Protein AF-A0A0Q0S7L9-F1 (afdb_monomer_lite)

Radius of gyration: 13.36 Å; chains: 1; bounding box: 43×23×29 Å

Secondary structure (DSSP, 8-state):
-----------SHHHHHTT--TT--EEEEEETTEEEEEE-----

pLDDT: mean 84.19, std 12.02, range [46.38, 95.69]

InterPro domains:
  IPR014944 Toxin SymE-like [PF08845] (4-38)

Structure (mmCIF, N/CA/C/O backbone):
data_AF-A0A0Q0S7L9-F1
#
_entry.id   AF-A0A0Q0S7L9-F1
#
loop_
_atom_site.group_PDB
_atom_site.id
_atom_site.type_symbol
_atom_site.label_atom_id
_atom_site.label_alt_id
_at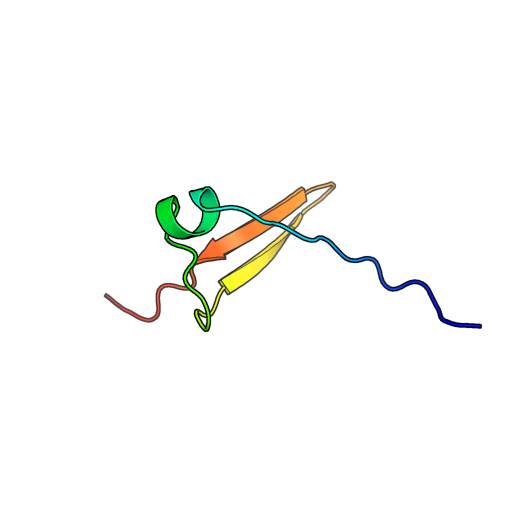om_site.label_comp_id
_atom_site.label_asym_id
_atom_site.label_entity_id
_atom_site.label_seq_id
_atom_site.pdbx_PDB_ins_code
_atom_site.Cartn_x
_atom_site.Cartn_y
_atom_site.Cartn_z
_atom_site.occupancy
_atom_site.B_iso_or_equiv
_atom_site.auth_seq_id
_atom_site.auth_comp_id
_atom_site.auth_asym_id
_atom_site.auth_atom_id
_atom_site.pdbx_PDB_model_num
ATOM 1 N N . MET A 1 1 ? -19.730 -23.209 6.927 1.00 60.19 1 MET A N 1
ATOM 2 C CA . MET A 1 1 ? -19.842 -21.788 6.520 1.00 60.19 1 MET A CA 1
ATOM 3 C C . MET A 1 1 ? -18.421 -21.266 6.370 1.00 60.19 1 MET A C 1
ATOM 5 O O . MET A 1 1 ? -17.671 -21.475 7.316 1.00 60.19 1 MET A O 1
ATOM 9 N N . PRO A 1 2 ? -17.988 -20.704 5.228 1.00 64.69 2 PRO A N 1
ATOM 10 C CA . PRO A 1 2 ? -16.606 -20.253 5.108 1.00 64.69 2 PRO A CA 1
ATOM 11 C C . PRO A 1 2 ? -16.380 -19.074 6.060 1.00 64.69 2 PRO A C 1
ATOM 13 O O . PRO A 1 2 ? -17.048 -18.043 5.962 1.00 64.69 2 PRO A O 1
ATOM 16 N N . THR A 1 3 ? -15.467 -19.250 7.010 1.00 58.94 3 THR A N 1
ATOM 17 C CA . THR A 1 3 ? -14.902 -18.173 7.822 1.00 58.94 3 THR A CA 1
ATOM 18 C C . THR A 1 3 ? -14.256 -17.178 6.862 1.00 58.94 3 THR A C 1
ATOM 20 O O . THR A 1 3 ? -13.347 -17.525 6.113 1.00 58.94 3 THR A O 1
ATOM 23 N N . LYS A 1 4 ? -14.788 -15.952 6.798 1.00 73.38 4 LYS A N 1
ATOM 24 C CA . LYS A 1 4 ? -14.289 -14.909 5.894 1.00 73.38 4 LYS A CA 1
ATOM 25 C C . LYS A 1 4 ? -12.912 -14.466 6.380 1.00 73.38 4 LYS A C 1
ATOM 27 O O . LYS A 1 4 ? -12.810 -13.575 7.216 1.00 73.38 4 LYS A O 1
ATOM 32 N N . ILE A 1 5 ? -11.866 -15.120 5.888 1.00 79.00 5 ILE A N 1
ATOM 33 C CA . ILE A 1 5 ? -10.494 -14.654 6.066 1.00 79.00 5 ILE A CA 1
ATOM 34 C C . ILE A 1 5 ? -10.428 -13.253 5.436 1.00 79.00 5 ILE A C 1
ATOM 36 O O . ILE A 1 5 ? -10.880 -13.094 4.297 1.00 79.00 5 ILE A O 1
ATOM 40 N N . PRO A 1 6 ? -9.953 -12.224 6.156 1.00 78.50 6 PRO A N 1
ATOM 41 C CA . PRO A 1 6 ? -9.802 -10.896 5.580 1.00 78.50 6 PRO A CA 1
ATOM 42 C C . PRO A 1 6 ? -8.796 -10.943 4.423 1.00 78.50 6 PRO A C 1
ATOM 44 O O . PRO A 1 6 ? -7.726 -11.533 4.545 1.00 78.50 6 PRO A O 1
ATOM 47 N N . VAL A 1 7 ? -9.149 -10.322 3.295 1.00 82.25 7 VAL A N 1
ATOM 48 C CA . VAL A 1 7 ? -8.306 -10.258 2.092 1.00 82.25 7 VAL A CA 1
ATOM 49 C C . VAL A 1 7 ? -8.141 -8.804 1.675 1.00 82.25 7 VAL A C 1
ATOM 51 O O . VAL A 1 7 ? -9.126 -8.081 1.534 1.00 82.25 7 VAL A O 1
ATOM 54 N N . ILE A 1 8 ? -6.897 -8.401 1.427 1.00 85.56 8 ILE A N 1
ATOM 55 C CA . ILE A 1 8 ? -6.546 -7.121 0.810 1.00 85.56 8 ILE A CA 1
ATOM 56 C C . ILE A 1 8 ? -6.052 -7.425 -0.606 1.00 85.56 8 ILE A C 1
ATOM 58 O O . ILE A 1 8 ? -5.166 -8.260 -0.782 1.00 85.56 8 ILE A O 1
ATOM 62 N N . ARG A 1 9 ? -6.634 -6.773 -1.619 1.00 88.44 9 ARG A N 1
ATOM 63 C CA . ARG A 1 9 ? -6.183 -6.850 -3.017 1.00 88.44 9 ARG A CA 1
ATOM 64 C C . ARG A 1 9 ? -5.654 -5.487 -3.442 1.00 88.44 9 ARG A C 1
ATOM 66 O O . ARG A 1 9 ? -6.376 -4.499 -3.349 1.00 88.44 9 ARG A O 1
ATOM 73 N N . LEU A 1 10 ? -4.404 -5.443 -3.889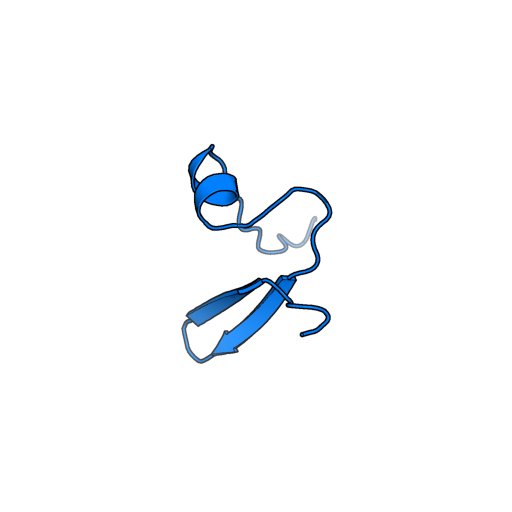 1.00 87.69 10 LEU A N 1
ATOM 74 C CA . LEU A 1 10 ? -3.775 -4.258 -4.463 1.00 87.69 10 LEU A CA 1
ATOM 75 C C . LEU A 1 10 ? -3.530 -4.539 -5.945 1.00 87.69 10 LEU A C 1
ATOM 77 O O . LEU A 1 10 ? -2.899 -5.536 -6.284 1.00 87.69 10 LEU A O 1
ATOM 81 N N . GLU A 1 11 ? -4.027 -3.671 -6.822 1.00 87.31 11 GLU A N 1
ATOM 82 C CA . GLU A 1 11 ? -3.935 -3.846 -8.273 1.00 87.31 11 GLU A CA 1
ATOM 83 C C . GLU A 1 11 ? -3.454 -2.552 -8.946 1.00 87.31 11 GLU A C 1
ATOM 85 O O . GLU A 1 11 ? -3.739 -1.439 -8.492 1.00 87.31 11 GLU A O 1
ATOM 90 N N . GLY A 1 12 ? -2.723 -2.694 -10.055 1.00 89.44 12 GLY A N 1
ATOM 91 C CA . GLY A 1 12 ? -2.341 -1.585 -10.930 1.00 89.44 12 GLY A CA 1
ATOM 92 C C . GLY A 1 12 ? -0.840 -1.458 -11.193 1.00 89.44 12 GLY A C 1
ATOM 93 O O . GLY A 1 12 ? 0.010 -1.909 -10.429 1.00 89.44 12 GLY A O 1
ATOM 94 N N . LYS A 1 13 ? -0.504 -0.765 -12.292 1.00 90.06 13 LYS A N 1
ATOM 95 C CA . LYS A 1 13 ? 0.886 -0.565 -12.755 1.00 90.06 13 LYS A CA 1
ATOM 96 C C . LYS A 1 13 ? 1.768 0.195 -11.753 1.00 90.06 13 LYS A C 1
ATOM 98 O O . LYS A 1 13 ? 2.986 0.192 -11.901 1.00 90.06 13 LYS A O 1
ATOM 103 N N . TRP A 1 14 ? 1.170 0.874 -10.774 1.00 91.56 14 TRP A N 1
ATOM 104 C CA . TRP A 1 14 ? 1.888 1.628 -9.748 1.00 91.56 14 TRP A CA 1
ATOM 105 C C . TRP A 1 14 ? 2.661 0.715 -8.787 1.00 91.56 14 TRP A C 1
ATOM 107 O O . TRP A 1 14 ? 3.739 1.108 -8.364 1.00 91.56 14 TRP A O 1
ATOM 117 N N . LEU A 1 15 ? 2.193 -0.513 -8.527 1.00 89.75 15 LEU A N 1
ATOM 118 C CA . LEU A 1 15 ? 2.895 -1.476 -7.665 1.00 89.75 15 LEU A CA 1
ATOM 119 C C . LEU A 1 15 ? 4.281 -1.816 -8.218 1.00 89.75 15 LEU A C 1
ATOM 121 O O . 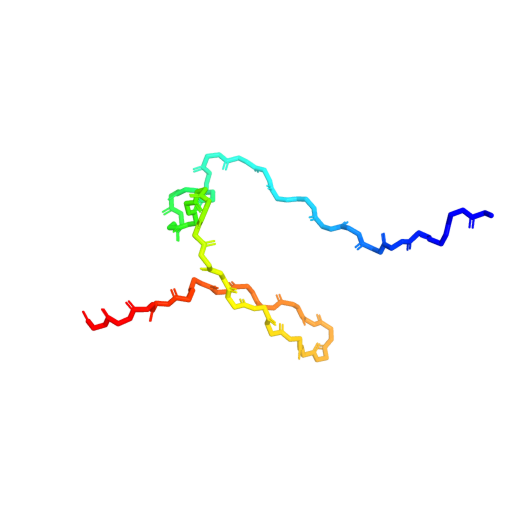LEU A 1 15 ? 5.280 -1.681 -7.518 1.00 89.75 15 LEU A O 1
ATOM 125 N N . LYS A 1 16 ? 4.352 -2.117 -9.520 1.00 89.31 16 LYS A N 1
ATOM 126 C CA . LYS A 1 16 ? 5.624 -2.330 -10.219 1.00 89.31 16 LYS A CA 1
ATOM 127 C C . LYS A 1 16 ? 6.514 -1.084 -10.196 1.00 89.31 16 LYS A C 1
ATOM 129 O O . LYS A 1 16 ? 7.720 -1.199 -10.023 1.00 89.31 16 LYS A O 1
ATOM 134 N N . LYS A 1 17 ? 5.933 0.116 -10.342 1.00 90.94 17 LYS A N 1
ATOM 135 C CA . LYS A 1 17 ? 6.685 1.385 -10.248 1.00 90.94 17 LYS A CA 1
ATOM 136 C C . LYS A 1 17 ? 7.245 1.645 -8.845 1.00 90.94 17 LYS A C 1
ATOM 138 O O . LYS A 1 17 ? 8.268 2.306 -8.739 1.00 90.94 17 LYS A O 1
ATOM 143 N N . LEU A 1 18 ? 6.592 1.132 -7.803 1.00 90.69 18 LEU A N 1
ATOM 144 C CA . LEU A 1 18 ? 7.089 1.160 -6.425 1.00 90.69 18 LEU A CA 1
ATOM 145 C C . LEU A 1 18 ? 8.129 0.069 -6.127 1.00 90.69 18 LEU A C 1
ATOM 147 O O . LEU A 1 18 ? 8.654 0.036 -5.022 1.00 90.69 18 LEU A O 1
ATOM 151 N N . GLY A 1 19 ? 8.423 -0.814 -7.085 1.00 89.00 19 GLY A N 1
ATOM 152 C CA . GLY A 1 19 ? 9.380 -1.910 -6.924 1.00 89.00 19 GLY A CA 1
ATOM 153 C C . GLY A 1 19 ? 8.763 -3.239 -6.483 1.00 89.00 19 GLY A C 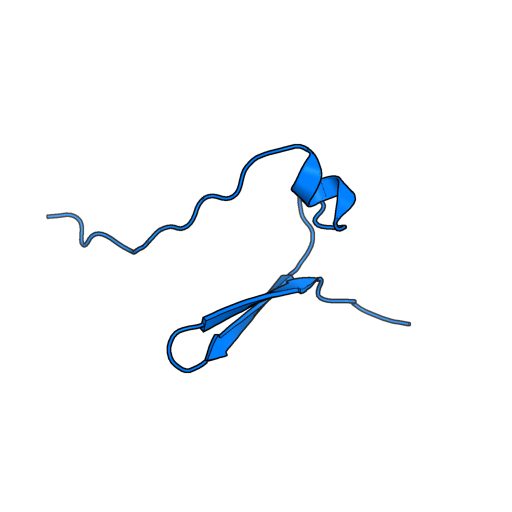1
ATOM 154 O O . GLY A 1 19 ? 9.492 -4.208 -6.300 1.00 89.00 19 GLY A O 1
ATOM 155 N N . PHE A 1 20 ? 7.437 -3.333 -6.339 1.00 90.31 20 PHE A N 1
ATOM 156 C CA . PHE A 1 20 ? 6.771 -4.614 -6.092 1.00 90.31 20 PHE A CA 1
ATOM 157 C C . PHE A 1 20 ? 6.633 -5.381 -7.405 1.00 90.31 20 PHE A C 1
ATOM 159 O O . PHE A 1 20 ? 5.737 -5.110 -8.211 1.00 90.31 20 PHE A O 1
ATOM 166 N N . ASN A 1 21 ? 7.541 -6.327 -7.625 1.00 89.00 21 ASN A N 1
ATOM 167 C CA . ASN A 1 21 ? 7.515 -7.212 -8.783 1.00 89.00 21 ASN A CA 1
ATOM 168 C C . ASN A 1 21 ? 6.807 -8.533 -8.457 1.00 89.00 21 ASN A C 1
ATOM 170 O O . ASN A 1 21 ? 6.775 -8.984 -7.313 1.00 89.00 21 ASN A O 1
ATOM 174 N N . GLU A 1 22 ? 6.233 -9.165 -9.478 1.00 86.12 22 GLU A N 1
ATOM 175 C CA . GLU A 1 22 ? 5.616 -10.485 -9.339 1.00 86.12 22 GLU A CA 1
ATOM 176 C C . GLU A 1 22 ? 6.667 -11.531 -8.943 1.00 86.12 22 GLU A C 1
ATOM 178 O O . GLU A 1 22 ? 7.776 -11.538 -9.473 1.00 86.12 22 GLU A O 1
ATOM 183 N N . GLY A 1 23 ? 6.320 -12.412 -7.999 1.00 85.38 23 GLY A N 1
ATOM 184 C CA . GLY A 1 23 ? 7.225 -13.447 -7.480 1.00 85.38 23 GLY A CA 1
ATOM 185 C C . GLY A 1 23 ? 8.264 -12.959 -6.462 1.00 85.38 23 GLY A C 1
ATOM 186 O O . GLY A 1 23 ? 9.020 -13.774 -5.943 1.00 85.38 23 GLY A O 1
ATOM 187 N N . GLN A 1 24 ? 8.295 -11.660 -6.151 1.00 85.88 24 GLN A N 1
ATOM 188 C CA . GLN A 1 24 ? 9.200 -11.082 -5.159 1.00 85.88 24 GLN A CA 1
ATOM 189 C C . GLN A 1 24 ? 8.736 -11.390 -3.730 1.00 85.88 24 GLN A C 1
ATOM 191 O O . GLN A 1 24 ? 7.538 -11.361 -3.437 1.00 85.88 24 GLN A O 1
ATOM 196 N N . MET A 1 25 ? 9.688 -11.640 -2.829 1.00 88.81 25 MET A N 1
ATOM 197 C CA . MET A 1 25 ? 9.391 -11.738 -1.401 1.00 88.81 25 MET A CA 1
ATOM 198 C C . MET A 1 25 ? 9.145 -10.346 -0.813 1.00 88.81 25 MET A C 1
ATOM 200 O O . MET A 1 25 ? 9.760 -9.350 -1.199 1.00 88.81 25 MET A O 1
ATOM 204 N N . ILE A 1 26 ? 8.197 -10.278 0.113 1.00 89.94 26 ILE A N 1
ATOM 205 C CA . ILE A 1 26 ? 7.848 -9.060 0.835 1.00 89.94 26 ILE A CA 1
ATOM 206 C C . ILE A 1 26 ? 7.830 -9.368 2.321 1.00 89.94 26 ILE A C 1
ATOM 208 O O . ILE A 1 26 ? 7.469 -10.472 2.732 1.00 89.94 26 ILE A O 1
ATOM 212 N N . ASN A 1 27 ? 8.147 -8.361 3.120 1.00 91.50 27 ASN A N 1
ATOM 213 C CA . ASN A 1 27 ? 7.916 -8.400 4.548 1.00 91.50 27 ASN A CA 1
ATOM 214 C C . ASN A 1 27 ? 6.605 -7.674 4.877 1.00 91.50 27 ASN A C 1
ATOM 216 O O . ASN A 1 27 ? 6.306 -6.612 4.324 1.00 91.50 27 ASN A O 1
ATOM 220 N N . VAL A 1 28 ? 5.814 -8.259 5.776 1.00 90.88 28 VAL A N 1
ATOM 221 C CA . VAL A 1 28 ? 4.535 -7.697 6.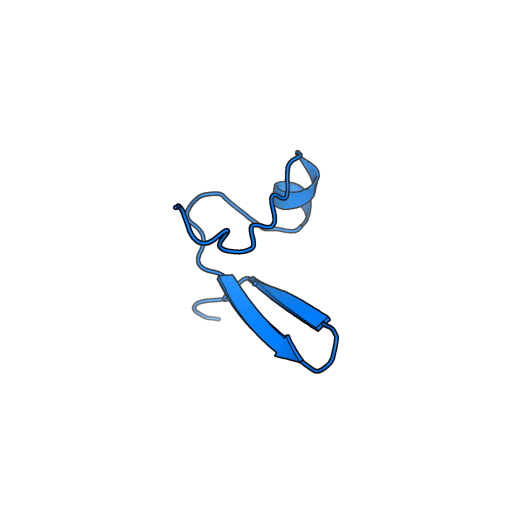220 1.00 90.88 28 VAL A CA 1
ATOM 222 C C . VAL A 1 28 ? 4.550 -7.593 7.737 1.00 90.88 28 VAL A C 1
ATOM 224 O O . VAL A 1 28 ? 4.403 -8.590 8.443 1.00 90.88 28 VAL A O 1
ATOM 227 N N . THR A 1 29 ? 4.684 -6.368 8.234 1.00 93.50 29 THR A N 1
ATOM 228 C CA . THR A 1 29 ? 4.672 -6.061 9.667 1.00 93.50 29 THR A CA 1
ATOM 229 C C . THR A 1 29 ? 3.311 -5.503 10.069 1.00 93.50 29 THR A C 1
ATOM 231 O O . THR A 1 29 ? 2.694 -4.728 9.333 1.00 93.50 29 THR A O 1
ATOM 234 N N . GLN A 1 30 ? 2.836 -5.892 11.251 1.00 92.75 30 GLN A N 1
ATOM 235 C CA . GLN A 1 30 ? 1.572 -5.420 11.812 1.00 92.75 30 GLN A CA 1
ATOM 236 C C . GLN A 1 30 ? 1.845 -4.547 13.037 1.00 92.75 30 GLN A C 1
ATOM 238 O O . GLN A 1 30 ? 2.561 -4.959 13.948 1.00 92.75 30 GLN A O 1
ATOM 243 N N . GLU A 1 31 ? 1.239 -3.363 13.074 1.00 95.12 31 GLU A N 1
ATOM 244 C CA . GLU A 1 31 ? 1.234 -2.468 14.235 1.00 95.12 31 GLU A CA 1
ATOM 245 C C . GLU A 1 31 ? -0.215 -2.108 14.599 1.00 95.12 31 GLU A C 1
ATOM 247 O O . GLU A 1 31 ? -1.160 -2.438 13.875 1.00 95.12 31 GLU A O 1
ATOM 252 N N . ILE A 1 32 ? -0.419 -1.396 15.714 1.00 95.69 32 ILE A N 1
ATOM 253 C CA . ILE A 1 32 ? -1.754 -0.932 16.119 1.00 95.69 32 ILE A CA 1
ATOM 254 C C . ILE A 1 32 ? -2.362 -0.095 14.983 1.00 95.69 32 ILE A C 1
ATOM 256 O O . ILE A 1 32 ? -1.869 0.982 14.648 1.00 95.69 32 ILE A O 1
ATOM 260 N N . ASN A 1 33 ? -3.458 -0.597 14.408 1.00 93.62 33 ASN A N 1
ATOM 261 C CA . ASN A 1 33 ? -4.197 0.006 13.295 1.00 93.62 33 ASN A CA 1
ATOM 262 C C . ASN A 1 33 ? -3.392 0.187 11.990 1.00 93.62 33 ASN A C 1
ATOM 264 O O . ASN A 1 33 ? -3.772 1.020 11.163 1.00 93.62 33 ASN A O 1
ATOM 268 N N . ARG A 1 34 ? -2.293 -0.557 11.778 1.00 93.94 34 ARG A N 1
ATOM 269 C CA . ARG A 1 34 ? -1.461 -0.435 10.567 1.00 93.94 34 ARG A CA 1
ATOM 270 C C . ARG A 1 34 ? -0.956 -1.785 10.060 1.00 93.94 34 ARG A C 1
ATOM 272 O O . ARG A 1 34 ? -0.559 -2.649 10.835 1.00 93.94 34 ARG A O 1
ATOM 279 N N . LEU A 1 35 ? -0.916 -1.915 8.736 1.00 92.69 35 LEU A N 1
ATOM 280 C CA . LEU A 1 35 ? -0.206 -2.972 8.020 1.00 92.69 35 LEU A CA 1
ATOM 281 C C . LEU A 1 35 ? 0.868 -2.309 7.164 1.00 92.69 35 LEU A C 1
ATOM 283 O O . LEU A 1 35 ? 0.556 -1.444 6.345 1.00 92.69 35 LEU A O 1
ATOM 287 N N . ILE A 1 36 ? 2.120 -2.697 7.375 1.00 92.75 36 ILE A N 1
ATOM 288 C CA . ILE A 1 36 ? 3.276 -2.144 6.676 1.00 92.75 36 ILE A CA 1
ATOM 289 C C . ILE A 1 36 ? 3.824 -3.246 5.775 1.00 92.75 36 ILE A C 1
ATOM 291 O O . ILE A 1 36 ? 4.249 -4.290 6.264 1.00 92.75 36 ILE A O 1
ATOM 295 N N . ILE A 1 37 ? 3.779 -3.015 4.463 1.00 92.50 37 ILE A N 1
ATOM 296 C CA . ILE A 1 37 ? 4.282 -3.942 3.449 1.00 92.50 37 ILE A CA 1
ATOM 297 C C . ILE A 1 37 ? 5.555 -3.344 2.860 1.00 92.50 37 ILE A C 1
ATOM 299 O O . ILE A 1 37 ? 5.514 -2.259 2.277 1.00 92.50 37 ILE A O 1
ATOM 303 N N . THR A 1 38 ? 6.671 -4.048 2.996 1.00 92.44 38 THR A N 1
ATOM 304 C CA . THR A 1 38 ? 7.973 -3.633 2.468 1.00 92.44 38 THR A CA 1
ATOM 305 C C . THR A 1 38 ? 8.553 -4.710 1.569 1.00 92.44 38 THR A C 1
ATOM 307 O O . THR A 1 38 ? 8.268 -5.894 1.726 1.00 92.44 38 THR A O 1
ATOM 310 N N . ILE A 1 39 ? 9.373 -4.295 0.612 1.00 91.12 39 ILE A N 1
ATOM 311 C CA . ILE A 1 39 ? 10.154 -5.213 -0.214 1.00 91.12 39 ILE A CA 1
ATOM 312 C C . ILE A 1 39 ? 11.234 -5.828 0.678 1.00 91.12 39 ILE A C 1
ATOM 314 O O . ILE A 1 39 ? 11.917 -5.090 1.387 1.00 91.12 39 ILE A O 1
ATOM 318 N N . ASP A 1 40 ? 11.329 -7.159 0.687 1.00 82.06 40 ASP A N 1
ATOM 319 C CA . ASP A 1 40 ? 12.389 -7.863 1.407 1.00 82.06 40 ASP A CA 1
ATOM 320 C C . ASP A 1 40 ? 13.643 -7.838 0.530 1.00 82.06 40 ASP A C 1
ATOM 322 O O . ASP A 1 40 ? 13.708 -8.496 -0.511 1.00 82.06 40 ASP A O 1
ATOM 326 N N . ASP A 1 41 ? 14.586 -6.973 0.885 1.00 72.19 41 ASP A N 1
ATOM 327 C CA . ASP A 1 41 ? 15.840 -6.815 0.161 1.00 72.19 41 ASP A CA 1
ATOM 328 C C . ASP A 1 41 ? 16.793 -7.932 0.611 1.00 72.19 41 ASP A C 1
ATOM 330 O O . ASP A 1 41 ? 17.528 -7.796 1.594 1.00 72.19 41 ASP A O 1
ATOM 334 N N . LEU A 1 42 ? 16.722 -9.094 -0.051 1.00 58.00 42 LEU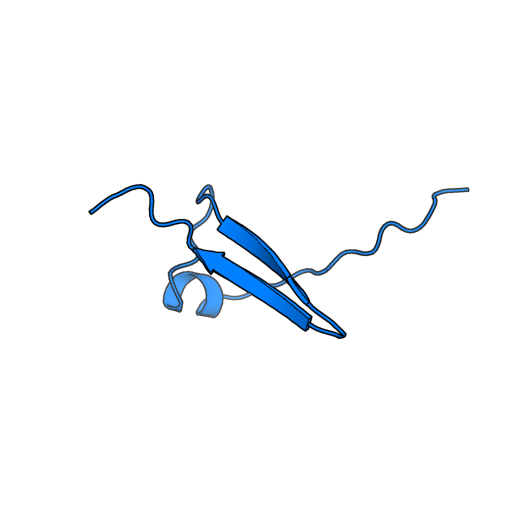 A N 1
ATOM 335 C CA . LEU A 1 42 ? 17.724 -10.153 0.099 1.00 58.00 42 LEU A CA 1
ATOM 336 C C . LEU A 1 42 ? 19.045 -9.690 -0.546 1.00 58.00 42 LEU A C 1
ATOM 338 O O . LEU A 1 42 ? 19.397 -10.093 -1.650 1.00 58.00 42 LEU A O 1
ATOM 342 N N . GLU A 1 43 ? 19.759 -8.887 0.239 1.00 55.16 43 GLU A N 1
ATOM 343 C CA . GLU A 1 43 ? 21.180 -8.535 0.200 1.00 55.16 43 GLU A CA 1
ATOM 344 C C . GLU A 1 43 ? 21.719 -7.510 -0.827 1.00 55.16 43 GLU A C 1
ATOM 346 O O . GLU A 1 43 ? 21.928 -7.810 -2.001 1.00 55.16 43 GLU A O 1
ATOM 351 N N . LYS A 1 44 ? 22.223 -6.427 -0.203 1.00 46.38 44 LYS A N 1
ATOM 352 C CA . LYS A 1 44 ? 23.492 -5.683 -0.402 1.00 46.38 44 LYS A CA 1
ATOM 353 C C . LYS A 1 44 ? 23.521 -4.463 -1.317 1.00 46.38 44 LYS A C 1
ATOM 355 O O . LYS A 1 44 ? 23.579 -4.609 -2.555 1.00 46.38 44 LYS A O 1
#

Sequence (44 aa):
MPTKIPVIRLEGKWLKKLGFNEGQMINVTQEINRLIITIDDLEK

Organism: NCBI:txid362413

Foldseek 3Di:
DDDPDDDDDDDDPVCVVVVNDPPFDWDWDDDDVDIDIGGDPPDD